Protein AF-A0A2A7MHV2-F1 (afdb_monomer)

Sequence (70 aa):
MILDEDFHEEYLHWNPYFEAIKKYGEPEYDECFGYESLLSLGGKERIENLKKVNYEVHITIMCEVQGVLS

Organism: NCBI:txid137838

Solvent-accessible surface area (backbone atoms only — not comparable to full-atom values): 4385 Å² total; per-residue (Å²): 133,85,75,54,72,67,50,41,55,76,75,61,58,51,69,54,56,62,53,39,34,77,75,72,47,78,64,55,96,64,34,33,82,40,55,80,48,54,60,95,77,71,31,70,97,45,63,91,37,48,36,81,37,49,44,70,63,52,52,50,52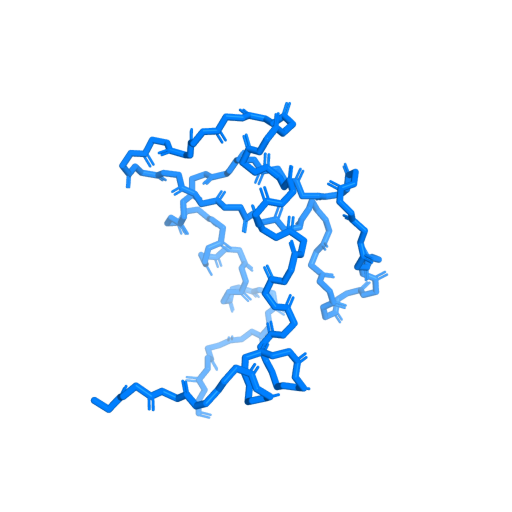,49,34,73,74,74,42,74,96,123

Secondary structure (DSSP, 8-state):
----HHHIIIII--HHHHHHHHHH-PPPTTEEEEESS-GGGT----GGGEEEEEHHHHHHHHHHHH----

Structure (mmCIF, N/CA/C/O backbone):
data_AF-A0A2A7MHV2-F1
#
_entry.id   AF-A0A2A7MHV2-F1
#
loop_
_atom_site.group_PDB
_atom_site.id
_atom_site.type_symbol
_atom_site.label_atom_id
_atom_site.label_alt_id
_atom_site.label_comp_id
_atom_site.label_asym_id
_atom_site.label_entity_id
_atom_site.label_seq_id
_atom_site.pdbx_PDB_ins_code
_atom_site.Cartn_x
_atom_site.Cartn_y
_atom_site.Cartn_z
_atom_site.occupancy
_atom_site.B_iso_or_equiv
_atom_site.auth_seq_id
_atom_site.auth_comp_id
_atom_site.auth_asym_id
_atom_site.auth_atom_id
_atom_site.pdbx_PDB_model_num
ATOM 1 N N . MET A 1 1 ? 1.646 -15.800 -15.373 1.00 47.28 1 MET A N 1
ATOM 2 C CA . MET A 1 1 ? 2.172 -14.736 -16.246 1.00 47.28 1 MET A CA 1
ATOM 3 C C . MET A 1 1 ? 3.094 -13.924 -15.362 1.00 47.28 1 MET A C 1
ATOM 5 O O . MET A 1 1 ? 2.597 -13.290 -14.446 1.00 47.28 1 MET A O 1
ATOM 9 N N . ILE A 1 2 ? 4.407 -14.100 -15.501 1.00 57.41 2 ILE A N 1
ATOM 10 C CA . ILE A 1 2 ? 5.369 -13.241 -14.805 1.00 57.41 2 ILE A CA 1
ATOM 11 C C . ILE A 1 2 ? 5.516 -12.031 -15.721 1.00 57.41 2 ILE A C 1
ATOM 13 O O . ILE A 1 2 ? 5.880 -12.201 -16.883 1.00 57.41 2 ILE A O 1
ATOM 17 N N . LEU A 1 3 ? 5.078 -10.869 -15.248 1.00 71.94 3 LEU A N 1
ATOM 18 C CA . LEU A 1 3 ? 5.318 -9.600 -15.925 1.00 71.94 3 LEU A CA 1
ATOM 19 C C . LEU A 1 3 ? 6.828 -9.317 -15.841 1.00 71.94 3 LEU A C 1
ATOM 21 O O . LEU A 1 3 ? 7.457 -9.686 -14.848 1.00 71.94 3 LEU A O 1
ATOM 25 N N . ASP A 1 4 ? 7.414 -8.760 -16.901 1.00 82.69 4 ASP A N 1
ATOM 26 C CA . ASP A 1 4 ? 8.846 -8.426 -16.929 1.00 82.69 4 ASP A CA 1
ATOM 27 C C . ASP A 1 4 ? 9.166 -7.359 -15.859 1.00 82.69 4 ASP A C 1
ATOM 29 O O . ASP A 1 4 ? 8.279 -6.612 -15.444 1.00 82.69 4 ASP A O 1
ATOM 33 N N . GLU A 1 5 ? 10.408 -7.294 -15.385 1.00 80.62 5 GLU A N 1
ATOM 34 C CA . GLU A 1 5 ? 10.853 -6.334 -14.365 1.00 80.62 5 GLU A CA 1
ATOM 35 C C . GLU A 1 5 ? 10.567 -4.890 -14.804 1.00 80.62 5 GLU A C 1
ATOM 37 O O . GLU A 1 5 ? 10.000 -4.113 -14.033 1.00 80.62 5 GLU A O 1
ATOM 42 N N . ASP A 1 6 ? 10.789 -4.602 -16.090 1.00 81.94 6 ASP A N 1
ATOM 43 C CA . ASP A 1 6 ? 10.458 -3.325 -16.727 1.00 81.94 6 ASP A CA 1
ATOM 44 C C . ASP A 1 6 ? 8.968 -2.967 -16.582 1.00 81.94 6 ASP A C 1
ATOM 46 O O . ASP A 1 6 ? 8.617 -1.817 -16.319 1.00 81.94 6 ASP A O 1
ATOM 50 N N . PHE A 1 7 ? 8.064 -3.951 -16.682 1.00 85.62 7 PHE A N 1
ATOM 51 C CA . PHE A 1 7 ? 6.629 -3.708 -16.522 1.00 85.62 7 PHE A CA 1
ATOM 52 C C . PHE A 1 7 ? 6.289 -3.296 -15.086 1.00 85.62 7 PHE A C 1
ATOM 54 O O . PHE A 1 7 ? 5.456 -2.414 -14.862 1.00 85.62 7 PHE A O 1
ATOM 61 N N . HIS A 1 8 ? 6.912 -3.941 -14.101 1.00 82.12 8 HIS A N 1
ATOM 62 C CA . HIS A 1 8 ? 6.650 -3.631 -12.702 1.00 82.12 8 HIS A CA 1
ATOM 63 C C . HIS A 1 8 ? 7.133 -2.226 -12.325 1.00 82.12 8 HIS A C 1
ATOM 65 O O . HIS A 1 8 ? 6.466 -1.532 -11.554 1.00 82.12 8 HIS A O 1
ATOM 71 N N . GLU A 1 9 ? 8.263 -1.784 -12.875 1.00 82.06 9 GLU A N 1
ATOM 72 C CA . GLU A 1 9 ? 8.775 -0.439 -12.618 1.00 82.06 9 GLU A CA 1
ATOM 73 C C . GLU A 1 9 ? 7.991 0.641 -13.368 1.00 82.06 9 GLU A C 1
ATOM 75 O O . GLU A 1 9 ? 7.618 1.650 -12.762 1.00 82.06 9 GLU A O 1
ATOM 80 N N . GLU A 1 10 ? 7.709 0.423 -14.656 1.00 84.88 10 GLU A N 1
ATOM 81 C CA . GLU A 1 10 ? 7.078 1.421 -15.525 1.00 84.88 10 GLU A CA 1
ATOM 82 C C . GLU A 1 10 ? 5.584 1.599 -15.230 1.00 84.88 10 GLU A C 1
ATOM 84 O O . GLU A 1 10 ? 5.094 2.726 -15.261 1.00 84.88 10 GLU A O 1
ATOM 89 N N . TYR A 1 11 ? 4.863 0.516 -14.916 1.00 85.25 11 TYR A N 1
ATOM 90 C CA . TYR A 1 11 ? 3.403 0.560 -14.774 1.00 85.25 11 TYR A CA 1
ATOM 91 C C . TYR A 1 11 ? 2.906 0.411 -13.339 1.00 85.25 11 TYR A C 1
ATOM 93 O O . TYR A 1 11 ? 1.861 0.969 -13.007 1.00 85.25 11 TYR A O 1
ATOM 101 N N . LEU A 1 12 ? 3.596 -0.361 -12.491 1.00 85.44 12 LEU A N 1
ATOM 102 C CA . LEU A 1 12 ? 3.131 -0.605 -11.118 1.00 85.44 12 LEU A CA 1
ATOM 103 C C . LEU A 1 12 ? 3.827 0.268 -10.077 1.00 85.44 12 LEU A C 1
ATOM 105 O O . LEU A 1 12 ? 3.327 0.363 -8.957 1.00 85.44 12 LEU A O 1
ATOM 109 N N . HIS A 1 13 ? 4.972 0.864 -10.421 1.00 86.06 13 HIS A N 1
ATOM 110 C CA . HIS A 1 13 ? 5.783 1.683 -9.519 1.00 86.06 13 HIS A CA 1
ATOM 111 C C . HIS A 1 13 ? 5.986 1.017 -8.147 1.00 86.06 13 HIS A C 1
ATOM 113 O O . HIS A 1 13 ? 5.853 1.638 -7.098 1.00 86.06 13 HIS A O 1
ATOM 119 N N . TRP A 1 14 ? 6.289 -0.284 -8.135 1.00 89.19 14 TRP A N 1
ATOM 120 C CA . TRP A 1 14 ? 6.273 -1.106 -6.917 1.00 89.19 14 TRP A CA 1
ATOM 121 C C . TRP A 1 14 ? 7.461 -0.892 -5.955 1.00 89.19 14 TRP A C 1
ATOM 123 O O . TRP A 1 14 ? 7.420 -1.329 -4.802 1.00 89.19 14 TRP A O 1
ATOM 133 N N . ASN A 1 15 ? 8.515 -0.193 -6.392 1.00 89.81 15 ASN A N 1
ATOM 134 C CA . ASN A 1 15 ? 9.763 -0.016 -5.639 1.00 89.81 15 ASN A CA 1
ATOM 135 C C . ASN A 1 15 ? 9.567 0.551 -4.213 1.00 89.81 15 ASN A C 1
ATOM 137 O O . ASN A 1 15 ? 10.168 0.008 -3.278 1.00 89.81 15 ASN A O 1
ATOM 141 N N . PRO A 1 16 ? 8.684 1.544 -3.974 1.00 91.69 16 PRO A N 1
ATOM 142 C CA . PRO A 1 16 ? 8.429 2.081 -2.638 1.00 91.69 16 PRO A CA 1
ATOM 143 C C . PRO A 1 16 ? 7.914 1.045 -1.632 1.00 91.69 16 PRO A C 1
ATOM 145 O O . PRO A 1 16 ? 8.147 1.200 -0.435 1.00 91.69 16 PRO A O 1
ATOM 148 N N . TYR A 1 17 ? 7.240 -0.020 -2.079 1.00 92.88 17 TYR A N 1
ATOM 149 C CA . TYR A 1 17 ? 6.686 -1.042 -1.186 1.00 92.88 17 TYR A CA 1
ATOM 150 C C . TYR A 1 17 ? 7.781 -1.932 -0.591 1.00 92.88 17 TYR A C 1
ATOM 152 O O . TYR A 1 17 ? 7.745 -2.238 0.600 1.00 92.88 17 TYR A O 1
ATOM 160 N N . PHE A 1 18 ? 8.811 -2.281 -1.368 1.00 93.00 18 PHE A N 1
ATOM 161 C CA . PHE A 1 18 ? 9.962 -3.022 -0.842 1.00 93.00 18 PHE A CA 1
ATOM 162 C C . PHE A 1 18 ? 10.760 -2.194 0.165 1.00 93.00 18 PHE A C 1
ATOM 164 O O . PHE A 1 18 ? 11.255 -2.717 1.166 1.00 93.00 18 PHE A O 1
ATOM 171 N N . GLU A 1 19 ? 10.886 -0.891 -0.073 1.00 94.56 19 GLU A N 1
ATOM 172 C CA . GLU A 1 19 ? 11.504 0.013 0.892 1.00 94.56 19 GLU A CA 1
ATOM 173 C C . GLU A 1 19 ? 10.637 0.178 2.148 1.00 94.56 19 GLU A C 1
ATOM 175 O O . GLU A 1 19 ? 11.163 0.206 3.264 1.00 94.56 19 GLU A O 1
ATOM 180 N N . ALA A 1 20 ? 9.312 0.234 1.993 1.00 96.12 20 ALA A N 1
ATOM 181 C CA . ALA A 1 20 ? 8.375 0.312 3.105 1.00 96.12 20 ALA A CA 1
ATOM 182 C C . ALA A 1 20 ? 8.461 -0.928 4.005 1.00 96.12 20 ALA A C 1
ATOM 184 O O . ALA A 1 20 ? 8.496 -0.768 5.223 1.00 96.12 20 ALA A O 1
ATOM 185 N N . ILE A 1 21 ? 8.615 -2.133 3.439 1.00 96.75 21 ILE A N 1
ATOM 186 C CA . ILE A 1 21 ? 8.878 -3.360 4.213 1.00 96.75 21 ILE A CA 1
ATOM 187 C C . ILE A 1 21 ? 10.157 -3.207 5.047 1.00 96.75 21 ILE A C 1
ATOM 189 O O . ILE A 1 21 ? 10.150 -3.470 6.248 1.00 96.75 21 ILE A O 1
ATOM 193 N N . LYS A 1 22 ? 11.252 -2.716 4.448 1.00 96.19 22 LYS A N 1
ATOM 194 C CA . LYS A 1 22 ? 12.524 -2.498 5.167 1.00 96.19 22 LYS A CA 1
ATOM 195 C C . LYS A 1 22 ? 12.390 -1.484 6.310 1.00 96.19 22 LYS A C 1
ATOM 197 O O . LYS A 1 22 ? 13.101 -1.597 7.305 1.00 96.19 22 LYS A O 1
ATOM 202 N N . LYS A 1 23 ? 11.517 -0.481 6.163 1.00 95.81 23 LYS A N 1
ATOM 203 C CA . LYS A 1 23 ? 11.353 0.631 7.115 1.00 95.81 23 LYS A CA 1
ATOM 204 C C . LYS A 1 23 ? 10.322 0.360 8.213 1.00 95.81 23 LYS A C 1
ATOM 206 O O . LYS A 1 23 ? 10.533 0.769 9.351 1.00 95.81 23 LYS A O 1
ATOM 211 N N . TYR A 1 24 ? 9.208 -0.276 7.867 1.00 96.19 24 TYR A N 1
ATOM 212 C CA . TYR A 1 24 ? 8.020 -0.418 8.715 1.00 96.19 24 TYR A CA 1
ATOM 213 C C . TYR A 1 24 ? 7.694 -1.875 9.075 1.00 96.19 24 TYR A C 1
ATOM 215 O O . TYR A 1 24 ? 6.801 -2.104 9.892 1.00 96.19 24 TYR A O 1
ATOM 223 N N . GLY A 1 25 ? 8.424 -2.840 8.509 1.00 97.31 25 GLY A N 1
ATOM 224 C CA . GLY A 1 25 ? 8.146 -4.269 8.636 1.00 97.31 25 GLY A CA 1
ATOM 225 C C . GLY A 1 25 ? 7.091 -4.753 7.644 1.00 97.31 25 GLY A C 1
ATOM 226 O O . GLY A 1 25 ? 6.451 -3.960 6.952 1.00 97.31 25 GLY A O 1
ATOM 227 N N . GLU A 1 26 ? 6.918 -6.070 7.569 1.00 97.44 26 GLU A N 1
ATOM 228 C CA . GLU A 1 26 ? 5.848 -6.670 6.772 1.00 97.44 26 GLU A CA 1
ATOM 229 C C . GLU A 1 26 ? 4.465 -6.311 7.364 1.00 97.44 26 GLU A C 1
ATOM 231 O O . GLU A 1 26 ? 4.327 -6.151 8.587 1.00 97.44 26 GLU A O 1
ATOM 236 N N . PRO A 1 27 ? 3.444 -6.104 6.516 1.00 97.31 27 PRO A N 1
ATOM 237 C CA . PRO A 1 27 ? 2.069 -5.980 6.975 1.00 97.31 27 PRO A CA 1
ATOM 238 C C . PRO A 1 27 ? 1.546 -7.307 7.525 1.00 97.31 27 PRO A C 1
ATOM 240 O O . PRO A 1 27 ? 1.897 -8.379 7.034 1.00 97.31 27 PRO A O 1
ATOM 243 N N . GLU A 1 28 ? 0.699 -7.216 8.548 1.00 98.06 28 GLU A N 1
ATOM 244 C CA . GLU A 1 28 ? -0.074 -8.359 9.034 1.00 98.06 28 GLU A CA 1
ATOM 245 C C . GLU A 1 28 ? -1.107 -8.806 7.986 1.00 98.06 28 GLU A C 1
ATOM 247 O O . GLU A 1 28 ? -1.344 -8.126 6.987 1.00 98.06 28 GLU A O 1
ATOM 252 N N . TYR A 1 29 ? -1.753 -9.953 8.218 1.00 96.94 29 TYR A N 1
ATOM 253 C CA . TYR A 1 29 ? -2.712 -10.530 7.268 1.00 96.94 29 TYR A CA 1
ATOM 254 C C . TYR A 1 29 ? -3.826 -9.560 6.852 1.00 96.94 29 TYR A C 1
ATOM 256 O O . TYR A 1 29 ? -4.239 -9.590 5.698 1.00 96.94 29 TYR A O 1
ATOM 264 N N . ASP A 1 30 ? -4.323 -8.733 7.774 1.00 97.69 30 ASP A N 1
ATOM 265 C CA . ASP A 1 30 ? -5.392 -7.758 7.546 1.00 97.69 30 ASP A CA 1
ATOM 266 C C . ASP A 1 30 ? -4.882 -6.355 7.172 1.00 97.69 30 ASP A C 1
ATOM 268 O O . ASP A 1 30 ? -5.678 -5.430 6.997 1.00 97.69 30 ASP A O 1
ATOM 272 N N . GLU A 1 31 ? -3.567 -6.190 7.008 1.00 98.00 31 GLU A N 1
ATOM 273 C CA . GLU A 1 31 ? -2.926 -4.924 6.673 1.00 98.00 31 GLU A CA 1
ATOM 274 C C . GLU A 1 31 ? -2.432 -4.880 5.218 1.00 98.00 31 GLU A C 1
ATOM 276 O O . GLU A 1 31 ? -2.080 -5.880 4.595 1.00 98.00 31 GLU A O 1
ATOM 281 N N . CYS A 1 32 ? -2.334 -3.673 4.674 1.00 96.12 32 CYS A N 1
ATOM 282 C CA . CYS A 1 32 ? -1.569 -3.375 3.471 1.00 96.12 32 CYS A CA 1
ATOM 283 C C . CYS A 1 32 ? -0.830 -2.042 3.633 1.00 96.12 32 CYS A C 1
ATOM 285 O O . CYS A 1 32 ? -1.064 -1.293 4.584 1.00 96.12 32 CYS A O 1
ATOM 287 N N . PHE A 1 33 ? 0.069 -1.729 2.701 1.00 96.69 33 PHE A N 1
ATOM 288 C CA . PHE A 1 33 ? 0.620 -0.382 2.599 1.00 96.69 33 PHE A CA 1
ATOM 289 C C . PHE A 1 33 ? -0.329 0.506 1.795 1.00 96.69 33 PHE A C 1
ATOM 291 O O . PHE A 1 33 ? -0.519 0.293 0.601 1.00 96.69 33 PHE A O 1
ATOM 298 N N . GLY A 1 34 ? -0.892 1.515 2.454 1.00 94.75 34 GLY A N 1
ATOM 299 C CA . GLY A 1 34 ? -1.704 2.560 1.836 1.00 94.75 34 GLY A CA 1
ATOM 300 C C . GLY A 1 34 ? -1.062 3.929 2.027 1.00 94.75 34 GLY A C 1
ATOM 301 O O . GLY A 1 34 ? -0.379 4.175 3.026 1.00 94.75 34 GLY A O 1
ATOM 302 N N . TYR A 1 35 ? -1.276 4.840 1.078 1.00 93.94 35 TYR A N 1
ATOM 303 C CA . TYR A 1 35 ? -0.860 6.229 1.258 1.00 93.94 35 TYR A CA 1
ATOM 304 C C . TYR A 1 35 ? -1.797 6.921 2.253 1.00 93.94 35 TYR A C 1
ATOM 306 O O . TYR A 1 35 ? -3.015 6.887 2.091 1.00 93.94 35 TYR A O 1
ATOM 314 N N . GLU A 1 36 ? -1.224 7.589 3.258 1.00 90.88 36 GLU A N 1
ATOM 315 C CA . GLU A 1 36 ? -1.960 8.327 4.298 1.00 90.88 36 GLU A CA 1
ATOM 316 C C . GLU A 1 36 ? -2.979 9.307 3.699 1.00 90.88 36 GLU A C 1
ATOM 318 O O . GLU A 1 36 ? -4.090 9.452 4.199 1.00 90.88 36 GLU A O 1
ATOM 323 N N . SER A 1 37 ? -2.611 9.953 2.592 1.00 89.50 37 SER A N 1
ATOM 324 C CA . SER A 1 37 ? -3.537 10.693 1.737 1.00 89.50 37 SER A CA 1
ATOM 325 C C . SER A 1 37 ? -3.657 9.990 0.394 1.00 89.50 37 SER A C 1
ATOM 327 O O . SER A 1 37 ? -2.640 9.722 -0.249 1.00 89.50 37 SER A O 1
ATOM 329 N N . LEU A 1 38 ? -4.893 9.751 -0.050 1.00 88.94 38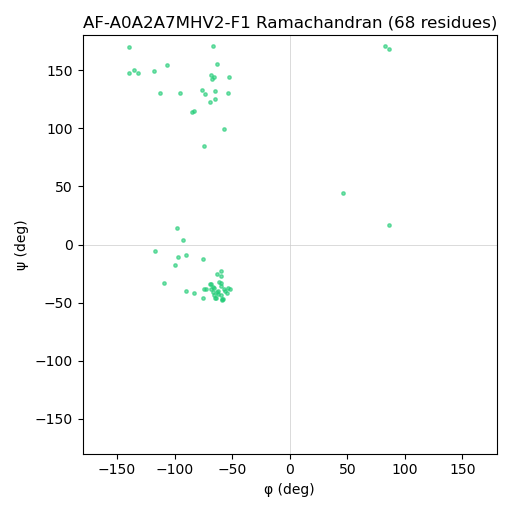 LEU A N 1
ATOM 330 C CA . LEU A 1 38 ? -5.169 9.154 -1.355 1.00 88.94 38 LEU A CA 1
ATOM 331 C C . LEU A 1 38 ? -4.477 9.949 -2.467 1.00 88.94 38 LEU A C 1
ATOM 333 O O . LEU A 1 38 ? -4.619 11.172 -2.552 1.00 88.94 38 LEU A O 1
ATOM 337 N N . LEU A 1 39 ? -3.763 9.251 -3.350 1.00 89.38 39 LEU A N 1
ATOM 338 C CA . LEU A 1 39 ? -3.066 9.882 -4.475 1.00 89.38 39 LEU A CA 1
ATOM 339 C C . LEU A 1 39 ? -4.042 10.632 -5.395 1.00 89.38 39 LEU A C 1
ATOM 341 O O . LEU A 1 39 ? -3.741 11.735 -5.845 1.00 89.38 39 LEU A O 1
ATOM 345 N N . SER A 1 40 ? -5.259 10.103 -5.574 1.00 85.69 40 SER A N 1
ATOM 346 C CA . SER A 1 40 ? -6.334 10.759 -6.335 1.00 85.69 40 SER A CA 1
ATOM 347 C C . SER A 1 40 ? -6.745 12.126 -5.779 1.00 85.69 40 SER A C 1
ATOM 349 O O . SER A 1 40 ? -7.322 12.932 -6.500 1.00 85.69 4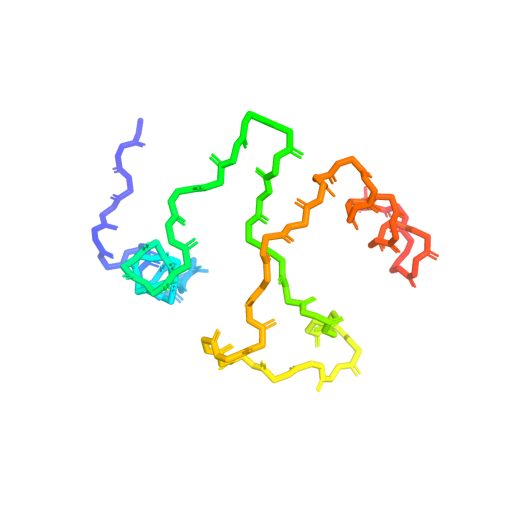0 SER A O 1
ATOM 351 N N . LEU A 1 41 ? -6.486 12.381 -4.492 1.00 88.69 41 LEU A N 1
ATOM 352 C CA . LEU A 1 41 ? -6.785 13.639 -3.810 1.00 88.69 41 LEU A CA 1
ATOM 353 C C . LEU A 1 41 ? -5.558 14.563 -3.725 1.00 88.69 41 LEU A C 1
ATOM 355 O O . LEU A 1 41 ? -5.556 15.521 -2.954 1.00 88.69 41 LEU A O 1
ATOM 359 N N . GLY A 1 42 ? -4.498 14.284 -4.489 1.00 89.25 42 GLY A N 1
ATOM 360 C CA . GLY A 1 42 ? -3.248 15.047 -4.451 1.00 89.25 42 GLY A CA 1
ATOM 361 C C . GLY A 1 42 ? -2.267 14.579 -3.373 1.00 89.25 42 GLY A C 1
ATOM 362 O O . GLY A 1 42 ? -1.326 15.307 -3.035 1.00 89.25 42 GLY A O 1
ATOM 363 N N . GLY A 1 43 ? -2.466 13.372 -2.831 1.00 90.19 43 GLY A N 1
ATOM 364 C CA . GLY A 1 43 ? -1.465 12.689 -2.019 1.00 90.19 43 GLY A CA 1
ATOM 365 C C . GLY A 1 43 ? -0.129 12.601 -2.759 1.00 90.19 43 GLY A C 1
ATOM 366 O O . GLY A 1 43 ? -0.080 12.469 -3.980 1.00 90.19 43 GLY A O 1
ATOM 367 N N . LYS A 1 44 ? 0.978 12.715 -2.022 1.00 91.25 44 LYS A N 1
ATOM 368 C CA . LYS A 1 44 ? 2.316 12.676 -2.622 1.00 91.25 44 LYS A CA 1
ATOM 369 C C . LYS A 1 44 ? 2.871 11.259 -2.552 1.00 91.25 44 LYS A C 1
ATOM 371 O O . LYS A 1 44 ? 2.911 10.675 -1.469 1.00 91.25 44 LYS A O 1
ATOM 376 N N . GLU A 1 45 ? 3.367 10.768 -3.676 1.00 91.06 45 GLU A N 1
ATOM 377 C CA . GLU A 1 45 ? 3.988 9.453 -3.798 1.00 91.06 45 GLU A CA 1
ATOM 378 C C . GLU A 1 45 ? 5.390 9.462 -3.164 1.00 91.06 45 GLU A C 1
ATOM 380 O O . GLU A 1 45 ? 6.400 9.750 -3.799 1.00 91.06 45 GLU A O 1
ATOM 385 N N . ARG A 1 46 ? 5.445 9.255 -1.845 1.00 92.06 46 ARG A N 1
ATOM 386 C CA . ARG A 1 46 ? 6.685 9.157 -1.066 1.00 92.06 46 ARG A CA 1
ATOM 387 C C . ARG A 1 46 ? 6.570 8.065 -0.022 1.00 92.06 46 ARG A C 1
ATOM 389 O O . ARG A 1 46 ? 5.504 7.889 0.565 1.00 92.06 46 ARG A O 1
ATOM 396 N N . ILE A 1 47 ? 7.687 7.417 0.283 1.00 92.62 47 ILE A N 1
ATOM 397 C CA . ILE A 1 47 ? 7.746 6.346 1.278 1.00 92.62 47 ILE A CA 1
ATOM 398 C C . ILE A 1 47 ? 7.313 6.802 2.680 1.00 92.62 47 ILE A C 1
ATOM 400 O O . ILE A 1 47 ? 6.688 6.038 3.404 1.00 92.62 47 ILE A O 1
ATOM 404 N N . GLU A 1 48 ? 7.570 8.055 3.079 1.00 93.94 48 GLU A N 1
ATOM 405 C CA . GLU A 1 48 ? 7.131 8.583 4.385 1.00 93.94 48 GLU A CA 1
ATOM 406 C C . GLU A 1 48 ? 5.607 8.617 4.540 1.00 93.94 48 GLU A C 1
ATOM 408 O O . GLU A 1 48 ? 5.100 8.587 5.668 1.00 93.94 48 GLU A O 1
ATOM 413 N N . ASN A 1 49 ? 4.903 8.691 3.409 1.00 94.62 49 ASN A N 1
ATOM 414 C CA . ASN A 1 49 ? 3.453 8.756 3.346 1.00 94.62 49 ASN A CA 1
ATOM 415 C C . ASN A 1 49 ? 2.813 7.363 3.257 1.00 94.62 49 ASN A C 1
ATOM 417 O O . ASN A 1 49 ? 1.595 7.278 3.372 1.00 94.62 49 ASN A O 1
ATOM 421 N N . LEU A 1 50 ? 3.591 6.290 3.062 1.00 95.94 50 LEU A N 1
ATOM 422 C CA . LEU A 1 50 ? 3.087 4.920 3.159 1.00 95.94 50 LEU A CA 1
ATOM 423 C C . LEU A 1 50 ? 2.912 4.536 4.629 1.00 95.94 50 LEU A C 1
ATOM 425 O O . LEU A 1 50 ? 3.798 4.758 5.460 1.00 95.94 50 LEU A O 1
ATOM 429 N N . LYS A 1 51 ? 1.761 3.946 4.947 1.00 95.75 51 LYS A N 1
ATOM 430 C CA . LYS A 1 51 ? 1.410 3.440 6.275 1.00 95.75 51 LYS A CA 1
ATOM 431 C C . LYS A 1 51 ? 0.848 2.036 6.149 1.00 95.75 51 LYS A C 1
ATOM 433 O O . LYS A 1 51 ? 0.161 1.735 5.176 1.00 95.75 51 LYS A O 1
ATOM 438 N N . LYS A 1 52 ? 1.102 1.208 7.160 1.00 97.50 52 LYS A N 1
ATOM 439 C CA . LYS A 1 52 ? 0.335 -0.021 7.348 1.00 97.50 52 LYS A CA 1
ATOM 440 C C . LYS A 1 52 ? -1.081 0.369 7.763 1.00 97.50 52 LYS A C 1
ATOM 442 O O . LYS A 1 52 ? -1.252 1.133 8.713 1.00 97.50 52 LYS A O 1
ATOM 447 N N . VAL A 1 53 ? -2.065 -0.066 6.993 1.00 96.50 53 VAL A N 1
ATOM 448 C CA . VAL A 1 53 ? -3.486 0.238 7.182 1.00 96.50 53 VAL A CA 1
ATOM 449 C C . VAL A 1 53 ? -4.286 -1.040 7.015 1.00 96.50 53 VAL A C 1
ATOM 451 O O . VAL A 1 53 ? -3.892 -1.901 6.235 1.00 96.50 53 VAL A O 1
ATOM 454 N N . ASN A 1 54 ? -5.425 -1.160 7.695 1.00 97.44 54 ASN A N 1
ATOM 455 C CA . ASN A 1 54 ? -6.335 -2.270 7.438 1.00 97.44 54 ASN A CA 1
ATOM 456 C C . ASN A 1 54 ? -6.902 -2.156 6.009 1.00 97.44 54 ASN A C 1
ATOM 458 O O . ASN A 1 54 ? -7.452 -1.108 5.647 1.00 97.44 54 ASN A O 1
ATOM 462 N N . TYR A 1 55 ? -6.754 -3.206 5.194 1.00 95.50 55 TYR A N 1
ATOM 463 C CA . TYR A 1 55 ? -7.086 -3.109 3.769 1.00 95.50 55 TYR A CA 1
ATOM 464 C C . TYR A 1 55 ? -8.590 -2.956 3.523 1.00 95.50 55 TYR A C 1
ATOM 466 O O . TYR A 1 55 ? -8.971 -2.227 2.610 1.00 95.50 55 TYR A O 1
ATOM 474 N N . GLU A 1 56 ? -9.453 -3.575 4.337 1.00 96.00 56 GLU A N 1
ATOM 475 C CA . GLU A 1 56 ? -10.910 -3.474 4.171 1.00 96.00 56 GLU A CA 1
ATOM 476 C C . GLU A 1 56 ? -11.366 -2.033 4.394 1.00 96.00 56 GLU A C 1
ATOM 478 O O . GLU A 1 56 ? -12.106 -1.466 3.586 1.00 96.00 56 GLU A O 1
ATOM 483 N N . VAL A 1 57 ? -10.857 -1.408 5.459 1.00 94.62 57 VAL A N 1
ATOM 484 C CA . VAL A 1 57 ? -11.140 -0.005 5.778 1.00 94.62 57 VAL A CA 1
ATOM 485 C C . VAL A 1 57 ? -10.598 0.916 4.687 1.00 94.62 57 VAL A C 1
ATOM 487 O O . VAL A 1 57 ? -11.311 1.811 4.232 1.00 94.62 57 VAL A O 1
ATOM 490 N N . HIS A 1 58 ? -9.357 0.705 4.241 1.00 93.44 58 HIS A N 1
ATOM 491 C CA . HIS A 1 58 ? -8.735 1.579 3.248 1.00 93.44 58 HIS A CA 1
ATOM 492 C C . HIS A 1 58 ? -9.434 1.498 1.882 1.00 93.44 58 HIS A C 1
AT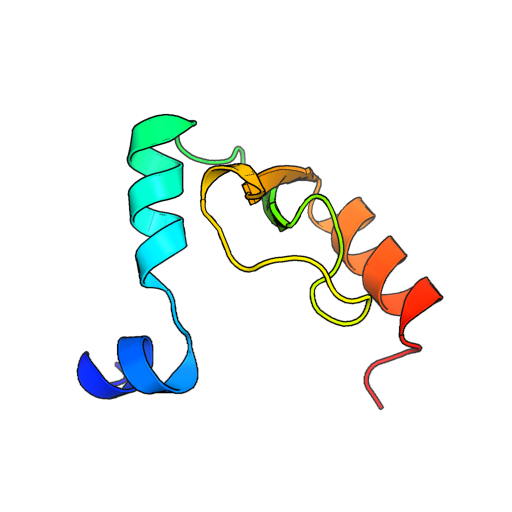OM 494 O O . HIS A 1 58 ? -9.737 2.536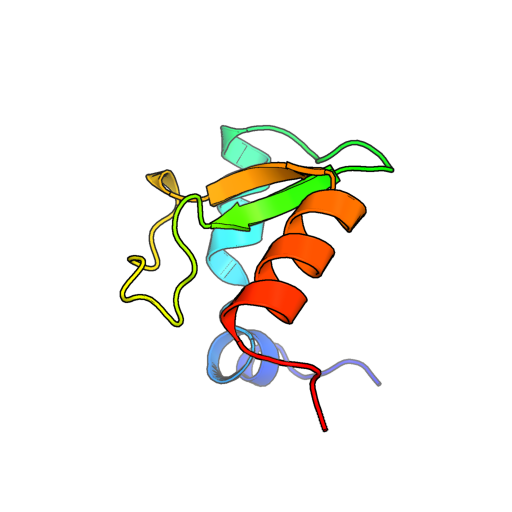 1.294 1.00 93.44 58 HIS A O 1
ATOM 500 N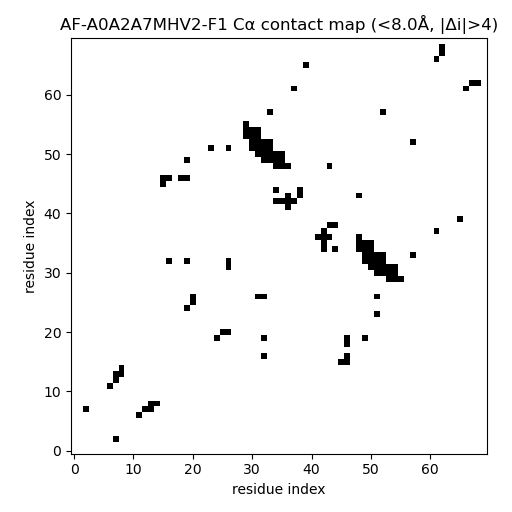 N . ILE A 1 59 ? -9.775 0.289 1.418 1.00 93.19 59 ILE A N 1
ATOM 501 C CA . ILE A 1 59 ? -10.544 0.076 0.181 1.00 93.19 59 ILE A CA 1
ATOM 502 C C . ILE A 1 59 ? -11.932 0.711 0.297 1.00 93.19 59 ILE A C 1
ATOM 504 O O . ILE A 1 59 ? -12.365 1.394 -0.628 1.00 93.19 59 ILE A O 1
ATOM 508 N N . THR A 1 60 ? -12.604 0.558 1.442 1.00 93.38 60 THR A N 1
ATOM 509 C CA . THR A 1 60 ? -13.917 1.180 1.673 1.00 93.38 60 THR A CA 1
ATOM 510 C C . THR A 1 60 ? -13.838 2.700 1.530 1.00 93.38 60 THR A C 1
ATOM 512 O O . THR A 1 60 ? -14.624 3.288 0.793 1.00 93.38 60 THR A O 1
ATOM 515 N N . ILE A 1 61 ? -12.849 3.346 2.160 1.00 90.62 61 ILE A N 1
ATOM 516 C CA . ILE A 1 61 ? -12.637 4.798 2.033 1.00 90.62 61 ILE A CA 1
ATOM 517 C C . ILE A 1 61 ? -12.382 5.190 0.572 1.00 90.62 61 ILE A C 1
ATOM 519 O O . ILE A 1 61 ? -12.943 6.178 0.100 1.00 90.62 61 ILE A O 1
ATOM 523 N N . MET A 1 62 ? -11.560 4.428 -0.155 1.00 90.44 62 MET A N 1
ATOM 524 C CA . MET A 1 62 ? -11.307 4.681 -1.576 1.00 90.44 62 MET A CA 1
ATOM 525 C C . MET A 1 62 ? -12.597 4.629 -2.400 1.00 90.44 62 MET A C 1
ATOM 527 O O . MET A 1 62 ? -12.847 5.552 -3.173 1.00 90.44 62 MET A O 1
ATOM 531 N N . CYS A 1 63 ? -13.431 3.606 -2.201 1.00 90.62 63 CYS A N 1
ATOM 532 C CA . CYS A 1 63 ? -14.705 3.454 -2.905 1.00 90.62 63 CYS A CA 1
ATOM 533 C C . CYS A 1 63 ? -15.696 4.583 -2.589 1.00 90.62 63 CYS A C 1
ATOM 535 O O . CYS A 1 63 ? -16.350 5.090 -3.496 1.00 90.62 63 CYS A O 1
ATOM 537 N N . GLU A 1 64 ? -15.790 5.013 -1.331 1.00 88.81 64 GLU A N 1
ATOM 538 C CA . GLU A 1 64 ? -16.693 6.103 -0.935 1.00 88.81 64 GLU A CA 1
ATOM 539 C C . GLU A 1 64 ? -16.246 7.465 -1.491 1.00 88.81 64 GLU A C 1
ATOM 541 O O . GLU A 1 64 ? -17.071 8.307 -1.841 1.00 88.81 64 GLU A O 1
ATOM 546 N N . VAL A 1 65 ? -14.933 7.694 -1.598 1.00 86.56 65 VAL A N 1
ATOM 547 C CA . VAL A 1 65 ? -14.374 8.971 -2.068 1.00 86.56 65 VAL A CA 1
ATOM 548 C C . VAL A 1 65 ? -14.335 9.066 -3.593 1.00 86.56 65 VAL A C 1
ATOM 550 O O . VAL A 1 65 ? -14.598 10.133 -4.148 1.00 86.56 65 VAL A O 1
ATOM 553 N N . GLN A 1 66 ? -13.953 7.987 -4.275 1.00 80.25 66 GLN A N 1
ATOM 554 C CA . GLN A 1 66 ? -13.728 7.980 -5.726 1.00 80.25 66 GLN A CA 1
ATOM 555 C C . GLN A 1 66 ? -14.939 7.453 -6.512 1.00 80.25 66 GLN A C 1
ATOM 557 O O . GLN A 1 66 ? -14.985 7.603 -7.732 1.00 80.25 66 GLN A O 1
ATOM 562 N N . GLY A 1 67 ? -15.928 6.878 -5.822 1.00 71.69 67 GLY A N 1
ATOM 563 C CA . GLY A 1 67 ? -17.008 6.107 -6.424 1.00 71.69 67 GLY A CA 1
ATOM 564 C C . GLY A 1 67 ? -16.620 4.637 -6.613 1.00 71.69 67 GLY A C 1
ATOM 565 O O . GLY A 1 67 ? -15.461 4.242 -6.478 1.00 71.69 67 GLY A O 1
A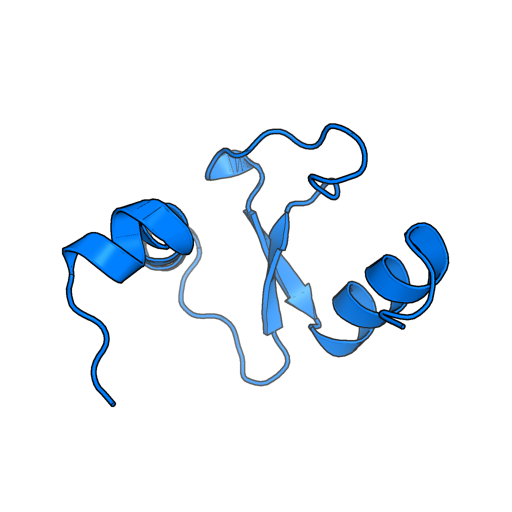TOM 566 N N . VAL A 1 68 ? -17.613 3.802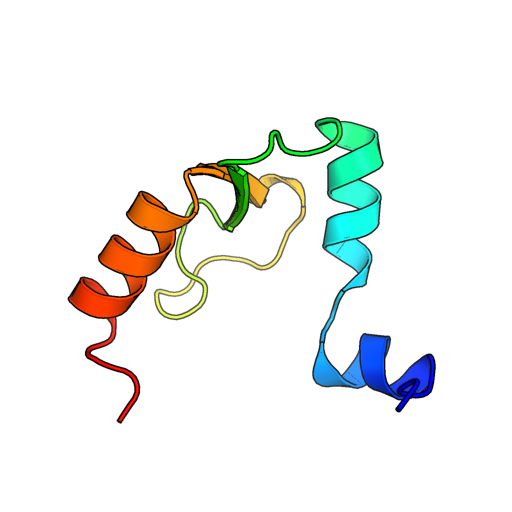 -6.924 1.00 62.78 68 VAL A N 1
ATOM 567 C CA . VAL A 1 68 ? -17.375 2.397 -7.278 1.00 62.78 68 VAL A CA 1
ATOM 568 C C . VAL A 1 68 ? -16.572 2.367 -8.578 1.00 62.78 68 VAL A C 1
ATOM 570 O O . VAL A 1 68 ? -16.940 3.054 -9.530 1.00 62.78 68 VAL A O 1
ATOM 573 N N . LEU A 1 69 ? -15.501 1.570 -8.626 1.00 54.75 69 LEU A N 1
ATOM 574 C CA . LEU A 1 69 ? -14.823 1.223 -9.877 1.00 54.75 69 LEU A CA 1
ATOM 575 C C . LEU A 1 69 ? -15.864 0.579 -10.811 1.00 54.75 69 LEU A C 1
ATOM 577 O O . LEU A 1 69 ? -16.229 -0.580 -10.611 1.00 54.75 69 LEU A O 1
ATOM 581 N N . SER A 1 70 ? -16.401 1.354 -11.759 1.00 46.72 70 SER A N 1
ATOM 582 C CA . SER A 1 70 ? -17.358 0.907 -12.781 1.00 46.72 70 SER A CA 1
ATOM 583 C C . SER A 1 70 ? -16.668 0.611 -14.100 1.00 46.72 70 SER A C 1
ATOM 585 O O . SER A 1 70 ? -15.899 1.501 -14.531 1.00 46.72 70 SER A O 1
#

Radius of gyration: 13.19 Å; Cα contacts (8 Å, |Δi|>4): 65; chains: 1; bounding box: 30×30×26 Å

InterPro domains:
  IPR015002 T6SS immunity p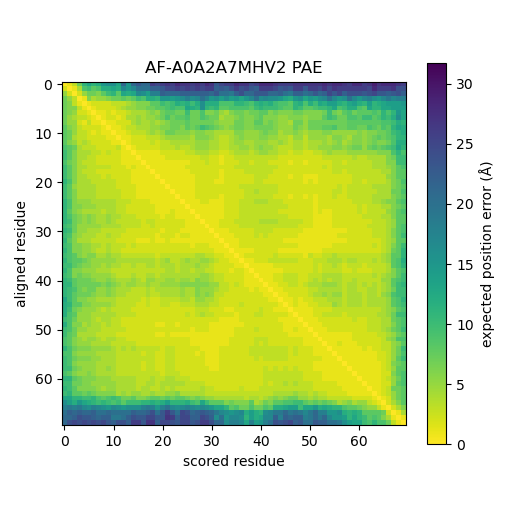rotein Tdi1, C-terminal [PF08906] (4-62)

pLDDT: mean 88.43, std 11.31, range [46.72, 98.06]

Mean predicted aligned error: 5.33 Å

Nearest PDB structures (foldseek):
  8fzz-assembly2_D  TM=8.362E-01  e=8.603E-04  Phocaeicola vulgatus
  8g0k-assembly2_D  TM=8.633E-01  e=2.065E-02  Bacteroides
  6itw-assembly1_A  TM=9.272E-01  e=7.268E-02  Agrobacterium fabrum str. C58
  8z0l-assembly1_F  TM=6.740E-01  e=1.431E+00  Selenomonas sp.
  4h9d-assembly1_C  TM=5.975E-01  e=3.383E+00  Geobacter metallireducens GS-15

Foldseek 3Di:
DDDDPCCCCVPVVCVLQVVLCVVPNDADPQWDWDFCDDVVVVGDPDSVRTDTDRPVVVVVVVCVVVNPPD